Protein 5F68 (pdb70)

Solvent-accessible surface area: 6049 Å² total; per-residue (Å²): 134,5,60,2,83,3,25,10,122,0,99,6,80,91,11,21,181,122,0,43,170,42,0,29,18,76,53,141,71,0,70,51,35,39,6,68,102,4,17,46,129,146,18,59,69,40,1,79,102,20,11,82,96,1,60,134,36,103,102,99,19,75,4,83,64,8,110,6,55,8,99,113,97,58,90,39,70,1,57,0,47,4,101,7,75,106,48,144,93,73,85,121,33,86,63,0,52,0,116,6,40,34,132

Radius of gyration: 12.99 Å; Cα contacts (8 Å, |Δi|>4): 212; chains: 1; bounding box: 32×24×33 Å

Sequence (103 aa):
MFISRHSGEGKFLFIDQRATLVIGFLPQEILGTSFYEYFHNEDIAALMESHKMVMQVPEKVTTQVYRFRCKDNSYIQLQSEWRAFKNPATSEIDYIIAKNSVF

InterPro domains:
  IPR000014 PAS domain [PS50112] (104-168)
  IPR000014 PAS domain [PS50112] (318-367)
  IPR000014 PAS domain [SM00091] (106-173)
  IPR000014 PAS domain [SM00091] (298-365)
  IPR000014 PAS domain [cd00130] (117-181)
  IPR000014 PAS domain [cd00130] (311-406)
  IPR001067 Nuclear translocator [PR00785] (45-60)
  IPR001067 Nuclear translocator [PR00785] (65-85)
  IPR001067 Nuclear translocator [PR00785] (97-120)
  IPR001067 Nuclear translocator [PR00785] (122-141)
  IPR001067 Nuclear translocator [PR00785] (154-172)
  IPR001067 Nuclear translocator [PR00785] (201-214)
  IPR001067 Nuclear translocator [PR00785] (247-266)
  IPR001067 Nuclear translocator [PR00785] (279-295)
  IPR001067 Nuclear translocator [PR00785] (310-327)
  IPR011598 Myc-type, basic helix-loop-helix (bHLH) domain [PF00010] (31-82)
  IPR011598 Myc-type, basic helix-loop-helix (bHLH) domain [PS50888] (30-83)
  IPR011598 Myc-type, basic helix-loop-helix (bHLH) domain [SM00353] (36-89)
  IPR013767 PAS fold [PF00989] (111-171)
  IPR035965 PAS domain superfamily [SSF55785] (116-214)

Organism: Drosophila melanogaster (NCBI:txid7227)

B-factor: mean 14.57, std 8.55, range [5.47, 49.69]

CATH classification: 3.30.450.20

Structure (mmCIF, N/CA/C/O b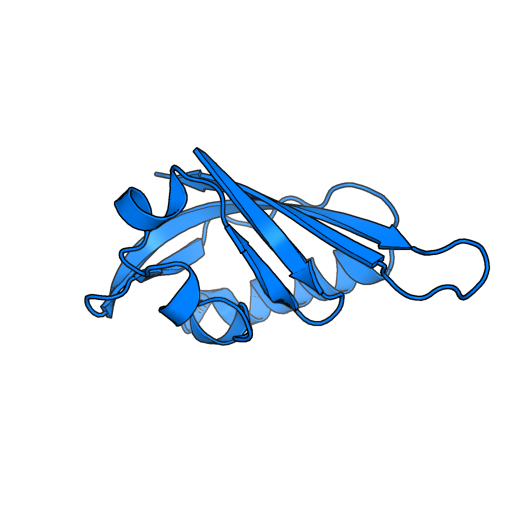ackbone):
data_5F68
#
_entry.id   5F68
#
_cell.length_a   73.308
_cell.length_b   44.169
_cell.length_c   38.574
_cell.angle_alpha   90.000
_cell.angle_beta   115.160
_cell.angle_gamma   90.000
#
_symmetry.space_group_name_H-M   'C 1 2 1'
#
loop_
_entity.id
_entity.type
_entity.pdbx_description
1 polymer 'Protein cycle'
2 non-polymer 1,2-ETHANEDIOL
3 water water
#
loop_
_atom_site.group_PDB
_atom_site.id
_atom_site.type_symbol
_atom_site.label_atom_id
_atom_site.label_alt_id
_atom_site.label_comp_id
_atom_site.label_asym_id
_atom_site.label_entity_id
_atom_site.label_seq_id
_atom_site.pdbx_PDB_ins_code
_atom_site.Cartn_x
_atom_site.Cartn_y
_atom_site.Cartn_z
_atom_site.occupancy
_atom_site.B_iso_or_equiv
_atom_site.auth_seq_id
_atom_site.auth_comp_id
_atom_site.auth_asym_id
_atom_site.auth_atom_id
_atom_site.pdbx_PDB_model_num
ATOM 1 N N . MET A 1 1 ? 73.588 26.422 21.173 1.00 33.76 310 MET A N 1
ATOM 2 C CA . MET A 1 1 ? 73.820 27.129 22.409 1.00 22.10 310 MET A CA 1
ATOM 3 C C . MET A 1 1 ? 75.205 26.877 22.973 1.00 14.58 310 MET A C 1
ATOM 4 O O . MET A 1 1 ? 75.561 27.526 23.932 1.00 18.44 310 MET A O 1
ATOM 9 N N . PHE A 1 2 ? 76.013 25.986 22.385 1.00 10.26 311 PHE A N 1
ATOM 10 C CA . PHE A 1 2 ? 77.442 26.010 22.704 1.00 11.44 311 PHE A CA 1
ATOM 11 C C . PHE A 1 2 ? 78.255 25.722 21.449 1.00 8.69 311 PHE A C 1
ATOM 12 O O . PHE A 1 2 ? 77.821 24.997 20.557 1.00 10.20 311 PHE A O 1
ATOM 20 N N . ILE A 1 3 ? 79.466 26.285 21.404 1.00 9.37 312 ILE A N 1
ATOM 21 C CA . ILE A 1 3 ? 80.397 26.083 20.282 1.00 8.25 312 ILE A CA 1
ATOM 22 C C . ILE A 1 3 ? 81.395 24.997 20.638 1.00 8.02 312 ILE A C 1
ATOM 23 O O . ILE A 1 3 ? 81.943 24.970 21.747 1.00 9.14 312 ILE A O 1
ATOM 28 N N . SER A 1 4 ? 81.692 24.121 19.667 1.00 7.40 313 SER A N 1
ATOM 29 C CA . SER A 1 4 ? 82.877 23.273 19.715 1.00 7.84 313 SER A CA 1
ATOM 30 C C . SER A 1 4 ? 83.627 23.386 18.396 1.00 8.11 313 SER A C 1
ATOM 31 O O . SER A 1 4 ? 83.074 23.873 17.404 1.00 8.31 313 SER A O 1
ATOM 34 N N . ARG A 1 5 ? 84.880 22.963 18.386 1.00 7.03 314 ARG A N 1
ATOM 35 C CA . ARG A 1 5 ? 85.622 22.838 17.133 1.00 6.94 314 ARG A CA 1
ATOM 36 C C . ARG A 1 5 ? 86.309 21.500 17.100 1.00 7.74 314 ARG A C 1
ATOM 37 O O . ARG A 1 5 ? 86.632 20.950 18.157 1.00 7.89 314 ARG A O 1
ATOM 45 N N . HIS A 1 6 ? 86.493 20.968 15.891 1.00 8.13 315 HIS A N 1
ATOM 46 C CA . HIS A 1 6 ? 86.969 19.599 15.745 1.00 7.16 315 HIS A CA 1
ATOM 47 C C . HIS A 1 6 ? 88.004 19.526 14.636 1.00 9.25 315 HIS A C 1
ATOM 48 O O . HIS A 1 6 ? 88.062 20.368 13.725 1.00 9.20 315 HIS A O 1
ATOM 55 N N . SER A 1 7 ? 88.809 18.466 14.673 1.00 8.24 316 SER A N 1
ATOM 56 C CA . SER A 1 7 ? 89.627 18.163 13.506 1.00 8.44 316 SER A CA 1
ATOM 57 C C . SER A 1 7 ? 88.741 17.726 12.340 1.00 9.29 316 SER A C 1
ATOM 58 O O . SER A 1 7 ? 87.550 17.408 12.491 1.00 9.11 316 SER A O 1
ATOM 61 N N . GLY A 1 8 ? 89.374 17.607 11.155 1.00 9.58 317 GLY A N 1
ATOM 62 C CA . GLY A 1 8 ? 88.649 17.092 10.014 1.00 11.07 317 GLY A CA 1
ATOM 63 C C . GLY A 1 8 ? 88.007 15.751 10.255 1.00 10.80 317 GLY A C 1
ATOM 64 O O . GLY A 1 8 ? 86.995 15.436 9.621 1.00 13.80 317 GLY A O 1
ATOM 65 N N . GLU A 1 9 ? 88.614 14.925 11.105 1.00 9.94 318 GLU A N 1
ATOM 66 C CA . GLU A 1 9 ? 88.093 13.602 11.401 1.00 10.74 318 GLU A CA 1
ATOM 67 C C . GLU A 1 9 ? 87.073 13.597 12.533 1.00 10.84 318 GLU A C 1
ATOM 68 O O . GLU A 1 9 ? 86.491 12.535 12.807 1.00 13.03 318 GLU A O 1
ATOM 74 N N . GLY A 1 10 ? 86.810 14.720 13.177 1.00 8.79 319 GLY A N 1
ATOM 75 C CA . GLY A 1 10 ? 85.828 14.796 14.254 1.00 8.41 319 GLY A CA 1
ATOM 76 C C . GLY A 1 10 ? 86.408 14.850 15.648 1.00 9.26 319 GLY A C 1
ATOM 77 O O . GLY A 1 10 ? 85.625 14.905 16.602 1.00 10.92 319 GLY A O 1
ATOM 78 N N . LYS A 1 11 ? 87.720 14.901 15.820 1.00 8.43 320 LYS A N 1
ATOM 79 C CA . LYS A 1 11 ? 88.307 14.963 17.164 1.00 8.47 320 LYS A CA 1
ATOM 80 C C . LYS A 1 11 ? 88.020 16.314 17.809 1.00 8.43 320 LYS A C 1
ATOM 81 O O . LYS A 1 11 ? 88.296 17.347 17.201 1.00 8.59 320 LYS A O 1
ATOM 87 N N . PHE A 1 12 ? 87.511 16.325 19.042 1.00 8.32 321 PHE A N 1
ATOM 88 C CA . PHE A 1 12 ? 87.306 17.611 19.732 1.00 6.99 321 PHE A CA 1
ATOM 89 C C . PHE A 1 12 ? 88.634 18.297 19.957 1.00 7.41 321 PHE A C 1
ATOM 90 O O . PHE A 1 12 ? 89.547 17.750 20.561 1.00 9.08 321 PHE A O 1
ATOM 98 N N . LEU A 1 13 ? 88.706 19.555 19.506 1.00 8.12 322 LEU A N 1
ATOM 99 C CA . LEU A 1 13 ? 89.828 20.458 19.750 1.00 7.55 322 LEU A CA 1
ATOM 100 C C . LEU A 1 13 ? 89.507 21.550 20.762 1.00 8.86 322 LEU A C 1
ATOM 101 O O . LEU A 1 13 ? 90.430 22.051 21.401 1.00 10.16 322 LEU A O 1
ATOM 106 N N . PHE A 1 14 ? 88.245 21.955 20.865 1.00 8.74 323 PHE A N 1
ATOM 107 C CA . PHE A 1 14 ? 87.836 23.105 21.668 1.00 8.32 323 PHE A CA 1
ATOM 108 C C . PHE A 1 14 ? 86.373 22.948 22.033 1.00 9.46 323 PHE A C 1
ATOM 109 O O . PHE A 1 14 ? 85.573 22.549 21.199 1.00 8.64 323 PHE A O 1
ATOM 117 N N . ILE A 1 15 ? 86.014 23.301 23.271 1.00 8.72 324 ILE A N 1
ATOM 118 C CA . ILE A 1 15 ? 84.617 23.561 23.642 1.00 9.59 324 ILE A CA 1
ATOM 119 C C . ILE A 1 15 ? 84.584 24.902 24.376 1.00 8.76 324 ILE A C 1
ATOM 120 O O . ILE A 1 15 ? 85.523 25.234 25.107 1.00 10.63 324 ILE A O 1
ATOM 125 N N . ASP A 1 16 ? 83.501 25.658 24.196 1.00 8.32 325 ASP A N 1
ATOM 126 C CA . ASP A 1 16 ? 83.415 26.990 24.798 1.00 8.68 325 ASP A CA 1
ATOM 127 C C . ASP A 1 16 ? 83.057 26.877 26.289 1.00 10.99 325 ASP A C 1
ATOM 128 O O . ASP A 1 16 ? 82.891 25.777 26.829 1.00 11.87 325 ASP A O 1
ATOM 133 N N . GLN A 1 17 ? 82.929 28.033 26.941 1.00 11.50 326 GLN A N 1
ATOM 134 C CA . GLN A 1 17 ? 82.698 28.093 28.382 1.00 12.73 326 GLN A CA 1
ATOM 135 C C . GLN A 1 17 ? 81.304 27.645 28.776 1.00 12.87 326 GLN A C 1
ATOM 136 O O . GLN A 1 17 ? 81.063 27.478 29.980 1.00 18.11 326 GLN A O 1
ATOM 142 N N . ARG A 1 18 ? 80.379 27.519 27.823 1.00 10.56 327 ARG A N 1
ATOM 143 C CA . ARG A 1 18 ? 79.001 27.113 28.086 1.00 12.65 327 ARG A CA 1
ATOM 144 C C . ARG A 1 18 ? 78.793 25.618 27.951 1.00 11.73 327 ARG A C 1
ATOM 145 O O . ARG A 1 18 ? 77.790 25.100 28.450 1.00 11.90 327 ARG A O 1
ATOM 153 N N . ALA A 1 19 ? 79.721 24.897 27.339 1.00 10.23 328 ALA A N 1
ATOM 154 C CA . ALA A 1 19 ? 79.507 23.505 26.991 1.00 11.32 328 ALA A CA 1
ATOM 155 C C . ALA A 1 19 ? 79.388 22.626 28.222 1.00 9.06 328 ALA A C 1
ATOM 156 O O . ALA A 1 19 ? 78.554 21.717 28.244 1.00 10.23 328 ALA A O 1
ATOM 158 N N . THR A 1 20 ? 80.259 22.799 29.217 1.00 9.90 329 THR A N 1
ATOM 159 C CA . THR A 1 20 ? 80.271 21.861 30.345 1.00 9.42 329 THR A CA 1
ATOM 160 C C . THR A 1 20 ? 78.929 21.836 31.064 1.00 9.11 329 THR A C 1
ATOM 161 O O . THR A 1 20 ? 78.452 20.775 31.481 1.00 10.38 329 THR A O 1
ATOM 165 N N . LEU A 1 21 ? 78.289 22.992 31.229 1.00 9.57 330 LEU A N 1
ATOM 166 C CA . LEU A 1 21 ? 76.992 22.964 31.876 1.00 10.21 330 LEU A CA 1
ATOM 167 C C . LEU A 1 21 ? 75.988 22.110 31.107 1.00 11.33 330 LEU A C 1
ATOM 168 O O . LEU A 1 21 ? 75.144 21.449 31.727 1.00 13.81 330 LEU A O 1
ATOM 173 N N . VAL A 1 22 ? 76.067 22.090 29.775 1.00 10.09 331 VAL A N 1
ATOM 174 C CA . VAL A 1 22 ? 75.137 21.343 28.928 1.00 10.99 331 VAL A CA 1
ATOM 175 C C . VAL A 1 22 ? 75.455 19.839 28.941 1.00 10.95 331 VAL A C 1
ATOM 176 O O . VAL A 1 22 ? 74.575 18.999 29.140 1.00 11.34 331 VAL A O 1
ATOM 180 N N . ILE A 1 23 ? 76.720 19.480 28.679 1.00 9.55 332 ILE A N 1
ATOM 181 C CA . ILE A 1 23 ? 77.069 18.080 28.412 1.00 9.25 332 ILE A CA 1
ATOM 182 C C . ILE A 1 23 ? 77.756 17.394 29.583 1.00 9.58 332 ILE A C 1
ATOM 183 O O . ILE A 1 23 ? 77.982 16.174 29.518 1.00 9.73 332 ILE A O 1
ATOM 188 N N . GLY A 1 24 ? 78.130 18.125 30.621 1.00 10.12 333 GLY A N 1
ATOM 189 C CA . GLY A 1 24 ? 78.731 17.518 31.786 1.00 10.84 333 GLY A CA 1
ATOM 190 C C . GLY A 1 24 ? 80.243 17.405 31.741 1.00 11.14 333 GLY A C 1
ATOM 191 O O . GLY A 1 24 ? 80.903 17.535 32.766 1.00 16.11 333 GLY A O 1
ATOM 192 N N . PHE A 1 25 ? 80.813 17.139 30.569 1.00 9.76 334 PHE A N 1
ATOM 193 C CA . PHE A 1 25 ? 82.255 16.933 30.484 1.00 9.55 334 PHE A CA 1
ATOM 194 C C . PHE A 1 25 ? 83.040 18.229 30.670 1.00 10.97 334 PHE A C 1
ATOM 195 O O . PHE A 1 25 ? 82.741 19.261 30.048 1.00 12.15 334 PHE A O 1
ATOM 203 N N . LEU A 1 26 ? 84.131 18.152 31.454 1.00 12.97 335 LEU A N 1
ATOM 204 C CA . LEU A 1 26 ? 85.127 19.210 31.486 1.00 14.44 335 LEU A CA 1
ATOM 205 C C . LEU A 1 26 ? 85.940 19.140 30.197 1.00 13.74 335 LEU A C 1
ATOM 206 O O . LEU A 1 26 ? 86.035 18.083 29.569 1.00 14.04 335 LEU A O 1
ATOM 211 N N . PRO A 1 27 ? 86.538 20.255 29.770 1.00 14.10 336 PRO A N 1
ATOM 212 C CA . PRO A 1 27 ? 87.409 20.179 28.587 1.00 14.23 336 PRO A CA 1
ATOM 213 C C . PRO A 1 27 ? 88.421 19.055 28.632 1.00 15.27 336 PRO A C 1
ATOM 214 O O . PRO A 1 27 ? 88.597 18.372 27.621 1.00 14.36 336 PRO A O 1
ATOM 218 N N . GLN A 1 28 ? 89.101 18.837 29.752 1.00 18.14 337 GLN A N 1
ATOM 219 C CA . GLN A 1 28 ? 90.121 17.800 29.815 1.00 20.49 337 GLN A CA 1
ATOM 220 C C . GLN A 1 28 ? 89.539 16.407 29.638 1.00 18.59 337 GLN A C 1
ATOM 221 O O . GLN A 1 28 ? 90.269 15.468 29.279 1.00 20.79 337 GLN A O 1
ATOM 227 N N . GLU A 1 29 ? 88.240 16.231 29.897 1.00 16.66 338 GLU A N 1
ATOM 228 C CA . GLU A 1 29 ? 87.620 14.931 29.727 1.00 17.98 338 GLU A CA 1
ATOM 229 C C . GLU A 1 29 ? 87.161 14.643 28.309 1.00 20.12 338 GLU A C 1
ATOM 230 O O . GLU A 1 29 ? 86.906 13.476 27.989 1.00 26.73 338 GLU A O 1
ATOM 236 N N . ILE A 1 30 ? 86.996 15.659 27.467 1.00 11.47 339 ILE A N 1
ATOM 237 C CA . ILE A 1 30 ? 86.411 15.455 26.146 1.00 11.18 339 ILE A CA 1
ATOM 238 C C . ILE A 1 30 ? 87.385 15.837 25.026 1.00 9.63 339 ILE A C 1
ATOM 239 O O . ILE A 1 30 ? 87.362 15.245 23.939 1.00 9.48 339 ILE A O 1
ATOM 244 N N . LEU A 1 31 ? 88.248 16.841 25.237 1.00 10.61 340 LEU A N 1
ATOM 245 C CA . LEU A 1 31 ? 89.214 17.183 24.186 1.00 9.72 340 LEU A CA 1
ATOM 246 C C . LEU A 1 31 ? 90.074 15.976 23.835 1.00 11.37 340 LEU A C 1
ATOM 247 O O . LEU A 1 31 ? 90.479 15.208 24.721 1.00 12.67 340 LEU A O 1
ATOM 252 N N . GLY A 1 32 ? 90.323 15.782 22.528 1.00 9.72 341 GLY A N 1
ATOM 253 C CA . GLY A 1 32 ? 91.111 14.653 22.063 1.00 10.20 341 GLY A CA 1
ATOM 254 C C . GLY A 1 32 ? 90.306 13.401 21.779 1.00 8.94 341 GLY A C 1
ATOM 255 O O . GLY A 1 32 ? 90.887 12.421 21.304 1.00 10.81 341 GLY A O 1
ATOM 256 N N . THR A 1 33 ? 88.995 13.383 22.083 1.00 9.40 342 THR A N 1
ATOM 257 C CA . THR A 1 33 ? 88.099 12.281 21.735 1.00 9.27 342 THR A CA 1
ATOM 258 C C . THR A 1 33 ? 87.274 12.648 20.504 1.00 8.32 342 THR A C 1
ATOM 259 O O . THR A 1 33 ? 87.091 13.829 20.190 1.00 8.24 342 THR A O 1
ATOM 263 N N . SER A 1 34 ? 86.793 11.630 19.793 1.00 8.69 343 SER A N 1
ATOM 264 C CA . SER A 1 34 ? 85.989 11.843 18.605 1.00 9.81 343 SER A CA 1
ATOM 265 C C . SER A 1 34 ? 84.538 12.148 18.952 1.00 8.00 343 SER A C 1
ATOM 266 O O . SER A 1 34 ? 83.983 11.582 19.905 1.00 8.56 343 SER A O 1
ATOM 269 N N . PHE A 1 35 ? 83.883 12.944 18.104 1.00 8.20 344 PHE A N 1
ATOM 270 C CA . PHE A 1 35 ? 82.446 13.122 18.276 1.00 8.11 344 PHE A CA 1
ATOM 271 C C . PHE A 1 35 ? 81.675 11.808 18.115 1.00 7.36 344 PHE A C 1
ATOM 272 O O . PHE A 1 35 ? 80.589 11.658 18.702 1.00 7.12 344 PHE A O 1
ATOM 280 N N . TYR A 1 36 ? 82.246 10.840 17.410 1.00 7.39 345 TYR A N 1
ATOM 281 C CA . TYR A 1 36 ? 81.617 9.522 17.308 1.00 7.22 345 TYR A CA 1
ATOM 282 C C . TYR A 1 36 ? 81.568 8.783 18.637 1.00 6.85 345 TYR A C 1
ATOM 283 O O . TYR A 1 36 ? 80.876 7.763 18.726 1.00 9.29 345 TYR A O 1
ATOM 292 N N . GLU A 1 37 ? 82.289 9.229 19.668 1.00 9.31 346 GLU A N 1
ATOM 293 C CA . GLU A 1 37 ? 82.208 8.627 20.987 1.00 8.16 346 GLU A CA 1
ATOM 294 C C . GLU A 1 37 ? 80.904 8.964 21.720 1.00 8.21 346 GLU A C 1
ATOM 295 O O . GLU A 1 37 ? 80.577 8.282 22.703 1.00 8.52 346 GLU A O 1
ATOM 301 N N . TYR A 1 38 ? 80.137 9.983 21.244 1.00 6.75 347 TYR A N 1
ATOM 302 C CA . TYR A 1 38 ? 79.014 10.547 22.011 1.00 7.17 347 TYR A CA 1
ATOM 303 C C . TYR A 1 38 ? 77.682 10.397 21.325 1.00 7.47 347 TYR A C 1
ATOM 304 O O . TYR A 1 38 ? 76.662 10.560 21.988 1.00 8.21 347 TYR A O 1
ATOM 313 N N . PHE A 1 39 ? 77.628 10.149 20.024 1.00 7.02 348 PHE A N 1
ATOM 314 C CA . PHE A 1 39 ? 76.324 10.133 19.343 1.00 6.92 348 PHE A CA 1
ATOM 315 C C . PHE A 1 39 ? 75.521 8.908 19.765 1.00 7.28 348 PHE A C 1
ATOM 316 O O . PHE A 1 39 ? 76.074 7.815 20.008 1.00 7.73 348 PHE A O 1
ATOM 324 N N . HIS 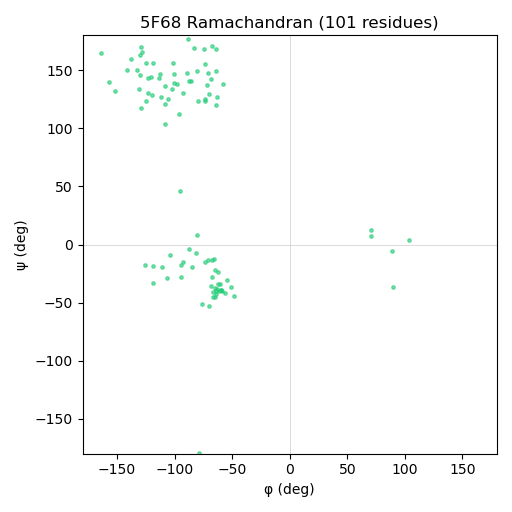A 1 40 ? 74.197 9.059 19.805 1.00 7.18 349 HIS A N 1
ATOM 325 C CA . HIS A 1 40 ? 73.340 7.901 20.073 1.00 7.58 349 HIS A CA 1
ATOM 326 C C . HIS A 1 40 ? 73.454 6.871 18.954 1.00 6.88 349 HIS A C 1
ATOM 327 O O . HIS A 1 40 ? 73.618 7.227 17.786 1.00 7.16 349 HIS A O 1
ATOM 334 N N . ASN A 1 41 ? 73.286 5.578 19.309 1.00 6.72 350 ASN A N 1
ATOM 335 C CA . ASN A 1 41 ? 73.300 4.508 18.298 1.00 6.36 350 ASN A CA 1
ATOM 336 C C . ASN A 1 41 ? 72.358 4.777 17.126 1.00 7.86 350 ASN A C 1
ATOM 337 O O . ASN A 1 41 ? 72.682 4.423 15.969 1.00 8.34 350 ASN A O 1
ATOM 342 N N . GLU A 1 42 ? 71.174 5.380 17.389 1.00 7.60 351 GLU A N 1
ATOM 343 C CA . GLU A 1 42 ? 70.217 5.538 16.307 1.00 8.49 351 GLU A CA 1
ATOM 344 C C . GLU A 1 42 ? 70.501 6.743 15.412 1.00 8.63 351 GLU A C 1
ATOM 345 O O . GLU A 1 42 ? 69.835 6.899 14.387 1.00 10.85 351 GLU A O 1
ATOM 351 N N . ASP A 1 43 ? 71.466 7.589 15.764 1.00 6.80 352 ASP A N 1
ATOM 352 C CA . ASP A 1 43 ? 71.770 8.797 15.006 1.00 7.40 352 ASP A CA 1
ATOM 353 C C . ASP A 1 43 ? 73.108 8.735 14.285 1.00 7.85 352 ASP A C 1
ATOM 354 O O . ASP A 1 43 ? 73.350 9.540 13.373 1.00 8.35 352 ASP A O 1
ATOM 359 N N . ILE A 1 44 ? 73.987 7.836 14.707 1.00 7.65 353 ILE A N 1
ATOM 360 C CA . ILE A 1 44 ? 75.377 7.932 14.266 1.00 8.09 353 ILE A CA 1
ATOM 361 C C . ILE A 1 44 ? 75.521 7.763 12.752 1.00 8.53 353 ILE A C 1
ATOM 362 O O . ILE A 1 44 ? 76.355 8.445 12.132 1.00 8.19 353 ILE A O 1
ATOM 367 N N . ALA A 1 45 ? 74.746 6.861 12.132 1.00 9.24 354 ALA A N 1
ATOM 368 C CA . ALA A 1 45 ? 74.912 6.679 10.684 1.00 10.80 354 ALA A CA 1
ATOM 369 C C . ALA A 1 45 ? 74.534 7.937 9.906 1.00 9.45 354 ALA A C 1
ATOM 370 O O . ALA A 1 45 ? 75.260 8.348 8.983 1.00 10.24 354 ALA A O 1
ATOM 372 N N . ALA A 1 46 ? 73.433 8.595 10.272 1.00 10.53 355 ALA A N 1
ATOM 373 C CA . ALA A 1 46 ? 73.060 9.836 9.593 1.00 11.31 355 ALA A CA 1
ATOM 374 C C . ALA A 1 46 ? 74.095 10.939 9.833 1.00 9.24 355 ALA A C 1
ATOM 375 O O . ALA A 1 46 ? 74.391 11.735 8.935 1.00 9.59 355 ALA A O 1
ATOM 377 N N . LEU A 1 47 ? 74.654 11.001 11.040 1.00 8.23 356 LEU A N 1
ATOM 378 C CA . LEU A 1 47 ? 75.642 12.023 11.348 1.00 7.79 356 LEU A CA 1
ATOM 379 C C . LEU A 1 47 ? 76.937 11.797 10.565 1.00 7.76 356 LEU A C 1
ATOM 380 O O . LEU A 1 47 ? 77.567 12.770 10.137 1.00 8.15 356 LEU A O 1
ATOM 385 N N . MET A 1 48 ? 77.321 10.526 10.349 1.00 8.78 357 MET A N 1
ATOM 386 C CA . MET A 1 48 ? 78.460 10.243 9.487 1.00 9.36 357 MET A CA 1
ATOM 387 C C . MET A 1 48 ? 78.233 10.768 8.073 1.00 8.70 357 MET A C 1
ATOM 388 O O . MET A 1 48 ? 79.172 11.282 7.433 1.00 9.09 357 MET A O 1
ATOM 393 N N . GLU A 1 49 ? 77.010 10.647 7.552 1.00 9.37 358 GLU A N 1
ATOM 394 C CA . GLU A 1 49 ? 76.741 11.219 6.232 1.00 10.19 358 GLU A CA 1
ATOM 395 C C . GLU A 1 49 ? 76.871 12.736 6.233 1.00 8.84 358 GLU A C 1
ATOM 396 O O . GLU A 1 49 ? 77.393 13.310 5.263 1.00 11.44 358 GLU A O 1
ATOM 402 N N . SER A 1 50 ? 76.404 13.416 7.298 1.00 9.40 359 SER A N 1
ATOM 403 C CA . SER A 1 50 ? 76.618 14.861 7.406 1.00 8.49 359 SER A CA 1
ATOM 404 C C . SER A 1 50 ? 78.096 15.207 7.454 1.00 9.70 359 SER A C 1
ATOM 405 O O . SER A 1 50 ? 78.531 16.191 6.828 1.00 10.30 359 SER A O 1
ATOM 408 N N . HIS A 1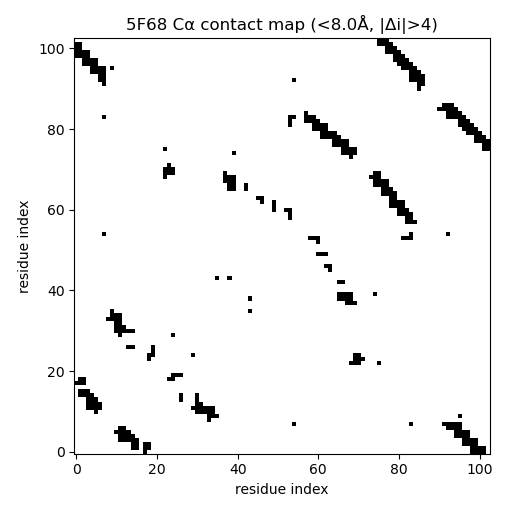 51 ? 78.893 14.404 8.167 1.00 9.31 360 HIS A N 1
ATOM 409 C CA . HIS A 1 51 ? 80.314 14.668 8.278 1.00 7.55 360 HIS A CA 1
ATOM 410 C C . HIS A 1 51 ? 80.997 14.494 6.927 1.00 8.69 360 HIS A C 1
ATOM 411 O O . HIS A 1 51 ? 81.855 15.301 6.540 1.00 8.94 360 HIS A O 1
ATOM 418 N N . LYS A 1 52 ? 80.614 13.460 6.174 1.00 9.65 361 LYS A N 1
ATOM 419 C CA . LYS A 1 52 ? 81.172 13.279 4.829 1.00 10.00 361 LYS A CA 1
ATOM 420 C C . LYS A 1 52 ? 80.881 14.481 3.956 1.00 9.41 361 LYS A C 1
ATOM 421 O O . LYS A 1 52 ? 81.770 14.934 3.212 1.00 12.68 361 LYS A O 1
ATOM 427 N N . MET A 1 53 ? 79.672 15.051 4.060 1.00 9.66 362 MET A N 1
ATOM 428 C CA . MET A 1 53 ? 79.333 16.239 3.268 1.00 12.18 362 MET A CA 1
ATOM 429 C C . MET A 1 53 ? 80.190 17.436 3.662 1.00 11.19 362 MET A C 1
ATOM 430 O O . MET A 1 53 ? 80.725 18.145 2.791 1.00 11.80 362 MET A O 1
ATOM 435 N N . VAL A 1 54 ? 80.363 17.675 4.973 1.00 10.35 363 VAL A N 1
ATOM 436 C CA . VAL A 1 54 ? 81.188 18.781 5.477 1.00 10.98 363 VAL A CA 1
ATOM 437 C C . VAL A 1 54 ? 82.606 18.703 4.936 1.00 11.21 363 VAL A C 1
ATOM 438 O O . VAL A 1 54 ? 83.225 19.744 4.626 1.00 12.53 363 VAL A O 1
ATOM 442 N N . MET A 1 55 ? 83.174 17.493 4.882 1.00 10.75 364 MET A N 1
ATOM 443 C CA . MET A 1 55 ? 84.528 17.319 4.375 1.00 14.08 364 MET A CA 1
ATOM 444 C C . MET A 1 55 ? 84.638 17.617 2.886 1.00 14.51 364 MET A C 1
ATOM 445 O O . MET A 1 55 ? 85.717 18.011 2.426 1.00 18.72 364 MET A O 1
ATOM 450 N N . GLN A 1 56 ? 83.571 17.436 2.121 1.00 12.56 365 GLN A N 1
ATOM 451 C CA . GLN A 1 56 ? 83.629 17.522 0.668 1.00 17.43 365 GLN A CA 1
ATOM 452 C C . GLN A 1 56 ? 83.261 18.883 0.128 1.00 17.74 365 GLN A C 1
ATOM 453 O O . GLN A 1 56 ? 83.774 19.255 -0.939 1.00 21.61 365 GLN A O 1
ATOM 459 N N . VAL A 1 57 ? 82.425 19.640 0.829 1.00 15.15 366 VAL A N 1
ATOM 460 C CA . VAL A 1 57 ? 81.902 20.906 0.320 1.00 18.49 366 VAL A CA 1
ATOM 461 C C . VAL A 1 57 ? 82.248 22.038 1.287 1.00 21.63 366 VAL A C 1
ATOM 462 O O . VAL A 1 57 ? 82.209 21.855 2.517 1.00 20.22 366 VAL A O 1
ATOM 466 N N . PRO A 1 58 ? 82.557 23.230 0.779 1.00 17.85 367 PRO A N 1
ATOM 467 C CA . PRO A 1 58 ? 82.967 24.340 1.650 1.00 19.81 367 PRO A CA 1
ATOM 468 C C . PRO A 1 58 ? 81.798 25.235 2.009 1.00 21.90 367 PRO A C 1
ATOM 469 O O . PRO A 1 58 ? 81.892 26.459 1.874 1.00 29.61 367 PRO A O 1
ATOM 473 N N . GLU A 1 59 ? 80.684 24.622 2.397 1.00 18.48 368 GLU A N 1
ATOM 474 C CA . GLU A 1 59 ? 79.466 25.293 2.832 1.00 15.26 368 GLU A CA 1
ATOM 475 C C . GLU A 1 59 ? 79.041 24.708 4.169 1.00 12.60 368 GLU A C 1
ATOM 476 O O . GLU A 1 59 ? 79.496 23.640 4.588 1.00 14.17 368 GLU A O 1
ATOM 482 N N . LYS A 1 60 ? 78.133 25.414 4.825 1.00 12.73 369 LYS A N 1
ATOM 483 C CA . LYS A 1 60 ? 77.582 24.959 6.092 1.00 12.62 369 LYS A CA 1
ATOM 484 C C . LYS A 1 60 ? 76.719 23.730 5.853 1.00 12.08 369 LYS A C 1
ATOM 485 O O . LYS A 1 60 ? 76.019 23.640 4.836 1.00 16.71 369 LYS A O 1
ATOM 491 N N . VAL A 1 61 ? 76.773 22.779 6.798 1.00 8.74 370 VAL A N 1
ATOM 492 C CA . VAL A 1 61 ? 75.907 21.599 6.799 1.00 9.61 370 VAL A CA 1
ATOM 493 C C . VAL A 1 61 ? 75.156 21.599 8.127 1.00 11.67 370 VAL A C 1
ATOM 494 O O . VAL A 1 61 ? 75.769 21.769 9.187 1.00 11.33 370 VAL A O 1
ATOM 498 N N . THR A 1 62 ? 73.827 21.441 8.083 1.00 10.01 371 THR A N 1
ATOM 499 C CA . THR A 1 62 ? 73.002 21.361 9.301 1.00 10.97 371 THR A CA 1
ATOM 500 C C . THR A 1 62 ? 72.574 19.918 9.514 1.00 10.00 371 THR A C 1
ATOM 501 O O . THR A 1 62 ? 72.058 19.295 8.581 1.00 10.63 371 THR A O 1
ATOM 505 N N . THR A 1 63 ? 72.868 19.372 10.693 1.00 9.02 372 THR A N 1
ATOM 506 C CA . THR A 1 63 ? 72.505 17.990 10.985 1.00 8.90 372 THR A CA 1
ATOM 507 C C . THR A 1 63 ? 70.999 17.877 11.247 1.00 8.02 372 THR A C 1
ATOM 508 O O . THR A 1 63 ? 70.322 18.892 11.511 1.00 9.06 372 THR A O 1
ATOM 512 N N . GLN A 1 64 ? 70.511 16.645 11.286 1.00 7.86 373 GLN A N 1
ATOM 513 C CA . GLN A 1 64 ? 69.230 16.391 11.960 1.00 7.64 373 GLN A CA 1
ATOM 514 C C . GLN A 1 64 ? 69.344 16.697 13.457 1.00 8.21 373 GLN A C 1
ATOM 515 O O . GLN A 1 64 ? 70.442 16.893 14.009 1.00 8.62 373 GLN A O 1
ATOM 521 N N . VAL A 1 65 ? 68.197 16.741 14.150 1.00 7.39 374 VAL A N 1
ATOM 522 C CA . VAL A 1 65 ? 68.254 16.761 15.616 1.00 8.18 374 VAL A CA 1
ATOM 523 C C . VAL A 1 65 ? 68.639 15.363 16.078 1.00 6.98 374 VAL A C 1
ATOM 524 O O . VAL A 1 65 ? 67.979 14.378 15.715 1.00 9.76 374 VAL A O 1
ATOM 528 N N . TYR A 1 66 ? 69.696 15.254 16.872 1.00 7.01 375 TYR A N 1
ATOM 529 C CA . TYR A 1 66 ? 70.234 13.965 17.292 1.00 6.72 375 TYR A CA 1
ATOM 530 C C . TYR A 1 66 ? 70.404 13.954 18.813 1.00 6.88 375 TYR A C 1
ATOM 531 O O . TYR A 1 66 ? 70.327 14.991 19.491 1.00 8.21 375 TYR A O 1
ATOM 540 N N . ARG A 1 67 ? 70.686 12.776 19.345 1.00 6.61 376 ARG A N 1
ATOM 541 C CA . ARG A 1 67 ? 70.951 12.596 20.770 1.00 6.32 376 ARG A CA 1
ATOM 542 C C . ARG A 1 67 ? 72.449 12.464 21.030 1.00 6.36 376 ARG A C 1
ATOM 543 O O . ARG A 1 67 ? 73.163 11.753 20.309 1.00 7.05 376 ARG A O 1
ATOM 551 N N . PHE A 1 68 ? 72.927 13.181 22.037 1.00 6.79 377 PHE A N 1
ATOM 552 C CA . PHE A 1 68 ? 74.329 13.259 22.444 1.00 5.47 377 PHE A CA 1
ATOM 553 C C . PHE A 1 68 ? 74.440 12.768 23.876 1.00 6.98 377 PHE A C 1
ATOM 554 O O . PHE A 1 68 ? 73.709 13.248 24.751 1.00 7.98 377 PHE A O 1
ATOM 562 N N . ARG A 1 69 ? 75.363 11.829 24.110 1.00 7.01 378 ARG A N 1
ATOM 563 C CA . ARG A 1 69 ? 75.542 11.237 25.431 1.00 8.26 378 ARG A CA 1
ATOM 564 C C . ARG A 1 69 ? 76.347 12.171 26.333 1.00 8.94 378 ARG A C 1
ATOM 565 O O . ARG A 1 69 ? 77.471 12.541 26.013 1.00 9.26 378 ARG A O 1
ATOM 573 N N . CYS A 1 70 ? 75.781 12.536 27.471 1.00 8.26 379 CYS A N 1
ATOM 574 C CA . CYS A 1 70 ? 76.422 13.400 28.446 1.00 9.30 379 CYS A CA 1
ATOM 575 C C . CYS A 1 70 ? 77.254 12.583 29.428 1.00 10.58 379 CYS A C 1
ATOM 576 O O . CYS A 1 70 ? 77.233 11.344 29.421 1.00 10.62 379 CYS A O 1
ATOM 579 N N . LYS A 1 71 ? 77.946 13.283 30.328 1.00 10.23 380 LYS A N 1
ATOM 580 C CA . LYS A 1 71 ? 78.876 12.617 31.238 1.00 11.34 380 LYS A CA 1
ATOM 581 C C . LYS A 1 71 ? 78.157 11.627 32.143 1.00 13.91 380 LYS A C 1
ATOM 582 O O . LYS A 1 71 ? 78.707 10.561 32.461 1.00 16.48 380 LYS A O 1
ATOM 588 N N . ASP A 1 72 ? 76.930 11.930 32.522 1.00 14.51 381 ASP A N 1
ATOM 589 C CA . ASP A 1 72 ? 76.146 11.006 33.324 1.00 15.30 381 ASP A CA 1
ATOM 590 C C . ASP A 1 72 ? 75.488 9.891 32.507 1.00 15.25 381 ASP A C 1
ATOM 591 O O . ASP A 1 72 ? 74.697 9.124 33.090 1.00 19.53 381 ASP A O 1
ATOM 596 N N . ASN A 1 73 ? 75.815 9.751 31.213 1.00 16.12 382 ASN A N 1
ATOM 597 C CA . ASN A 1 73 ? 75.344 8.684 30.325 1.00 14.42 382 ASN A CA 1
ATOM 598 C C . ASN A 1 73 ? 73.872 8.787 29.969 1.00 18.32 382 ASN A C 1
ATOM 599 O O . ASN A 1 73 ? 73.344 7.874 29.309 1.00 20.60 382 ASN A O 1
ATOM 604 N N . SER A 1 74 ? 73.206 9.871 30.345 1.00 14.63 383 SER A N 1
ATOM 605 C CA . SER A 1 74 ? 71.925 10.227 29.742 1.00 13.94 383 SER A CA 1
ATOM 606 C C . SER A 1 74 ? 72.170 10.970 28.431 1.00 10.95 383 SER A C 1
ATOM 607 O O . SER A 1 74 ? 73.303 11.366 28.134 1.00 12.70 383 SER A O 1
ATOM 610 N N . TYR A 1 75 ? 71.111 11.165 27.642 1.00 9.45 384 TYR A N 1
ATOM 611 C CA . TYR A 1 75 ? 71.225 11.869 26.374 1.00 10.78 384 TYR A CA 1
ATOM 612 C C . TYR A 1 75 ? 70.498 13.206 26.373 1.00 9.21 384 TYR A C 1
ATOM 613 O O . TYR A 1 75 ? 69.414 13.322 26.964 1.00 11.35 384 TYR A O 1
ATOM 622 N N . ILE A 1 76 ? 71.048 14.173 25.641 1.00 8.27 385 ILE A N 1
ATOM 623 C CA . ILE A 1 76 ? 70.330 15.409 25.338 1.00 9.20 385 ILE A CA 1
ATOM 624 C C . ILE A 1 76 ? 70.165 15.534 23.829 1.00 9.38 385 ILE A C 1
ATOM 625 O O . ILE A 1 76 ? 70.964 14.987 23.047 1.00 10.25 385 ILE A O 1
ATOM 630 N N . GLN A 1 77 ? 69.156 16.288 23.389 1.00 8.40 386 GLN A N 1
ATOM 631 C CA . GLN A 1 77 ? 68.973 16.522 21.964 1.00 6.87 386 GLN A CA 1
ATOM 632 C C . GLN A 1 77 ? 69.681 17.799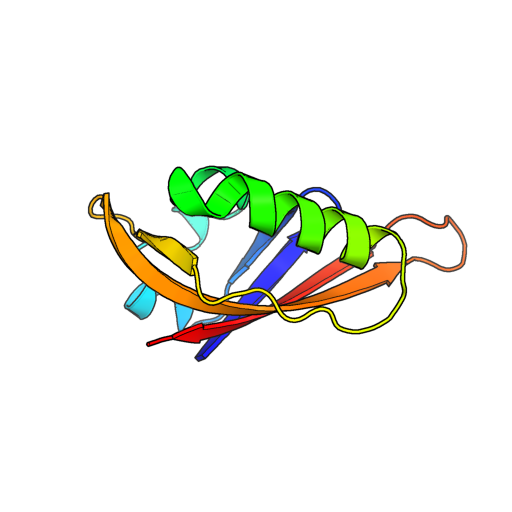 21.536 1.00 6.86 386 GLN A C 1
ATOM 633 O O . GLN A 1 77 ? 69.465 18.867 22.150 1.00 7.59 386 GLN A O 1
ATOM 639 N N . LEU A 1 78 ? 70.470 17.703 20.472 1.00 6.61 387 LEU A N 1
ATOM 640 C CA . LEU A 1 78 ? 71.211 18.800 19.868 1.00 7.22 387 LEU A CA 1
ATOM 641 C C . LEU A 1 78 ? 70.860 18.905 18.396 1.00 7.62 387 LEU A C 1
ATOM 642 O O . LEU A 1 78 ? 70.509 17.912 17.745 1.00 7.63 387 LEU A O 1
ATOM 647 N N . GLN A 1 79 ? 71.046 20.079 17.814 1.00 8.61 388 GLN A N 1
ATOM 648 C CA . GLN A 1 79 ? 71.150 20.192 16.355 1.00 8.92 388 GLN A CA 1
ATOM 649 C C . GLN A 1 79 ? 72.383 21.0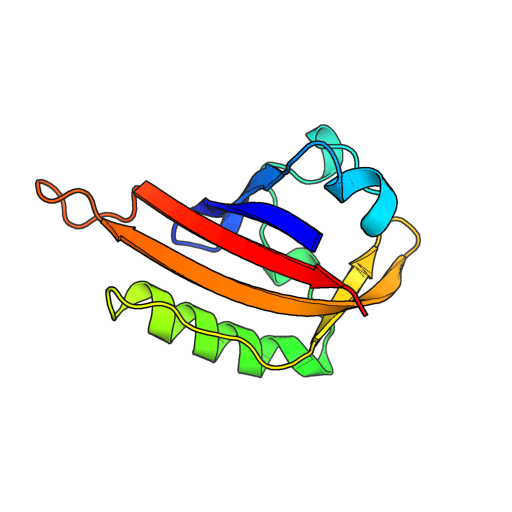26 16.054 1.00 7.50 388 GLN A C 1
ATOM 650 O O . GLN A 1 79 ? 72.573 22.063 16.694 1.00 8.80 388 GLN A O 1
ATOM 656 N N . SER A 1 80 ? 73.212 20.595 15.110 1.00 7.53 389 SER A N 1
ATOM 657 C CA . SER A 1 80 ? 74.482 21.271 14.874 1.00 8.11 389 SER A CA 1
ATOM 658 C C . SER A 1 80 ? 74.605 21.817 13.458 1.00 7.81 389 SER A C 1
ATOM 659 O O . SER A 1 80 ? 74.114 21.198 12.490 1.00 10.58 389 SER A O 1
ATOM 662 N N . GLU A 1 81 ? 75.251 22.962 13.347 1.00 7.77 390 GLU A N 1
ATOM 663 C CA . GLU A 1 81 ? 75.714 23.494 12.061 1.00 7.59 390 GLU A CA 1
ATOM 664 C C . GLU A 1 81 ? 77.224 23.357 12.029 1.00 8.38 390 GLU A C 1
ATOM 665 O O . GLU A 1 81 ? 77.908 23.846 12.938 1.00 9.59 390 GLU A O 1
ATOM 671 N N . TRP A 1 82 ? 77.713 22.631 11.032 1.00 7.60 391 TRP A N 1
ATOM 672 C CA . TRP A 1 82 ? 79.135 22.322 10.861 1.00 7.39 391 TRP A CA 1
ATOM 673 C C . TRP A 1 82 ? 79.673 23.006 9.613 1.00 9.19 391 TRP A C 1
ATOM 674 O O . TRP A 1 82 ? 78.990 23.072 8.582 1.00 10.63 391 TRP A O 1
ATOM 685 N N . ARG A 1 83 ? 80.923 23.465 9.684 1.00 7.76 392 ARG A N 1
ATOM 686 C CA . ARG A 1 83 ? 81.587 23.975 8.481 1.00 7.89 392 ARG A CA 1
ATOM 687 C C . ARG A 1 83 ? 83.081 23.768 8.617 1.00 7.92 392 ARG A C 1
ATOM 688 O O . ARG A 1 83 ? 83.655 24.032 9.675 1.00 8.75 392 ARG A O 1
ATOM 696 N N . ALA A 1 84 ? 83.685 23.228 7.563 1.00 8.86 393 ALA A N 1
ATOM 697 C CA . ALA A 1 84 ? 85.116 22.940 7.533 1.00 8.03 393 ALA A CA 1
ATOM 698 C C . ALA A 1 84 ? 85.868 24.013 6.768 1.00 9.28 393 ALA A C 1
ATOM 699 O O . ALA A 1 84 ? 85.377 24.510 5.750 1.00 10.04 393 ALA A O 1
ATOM 701 N N . PHE A 1 85 ? 87.111 24.280 7.200 1.00 7.94 394 PHE A N 1
ATOM 702 C CA . PHE A 1 85 ? 87.993 25.251 6.529 1.00 8.02 394 PHE A CA 1
ATOM 703 C C . PHE A 1 85 ? 89.304 24.586 6.170 1.00 8.75 394 PHE A C 1
ATOM 704 O O . PHE A 1 85 ? 89.961 24.021 7.049 1.00 10.27 394 PHE A O 1
ATOM 712 N N . LYS A 1 86 ? 89.663 24.614 4.875 1.00 9.85 395 LYS A N 1
ATOM 713 C CA . LYS A 1 86 ? 90.858 23.935 4.364 1.00 9.51 395 LYS A CA 1
ATOM 714 C C . LYS A 1 86 ? 91.994 24.930 4.164 1.00 10.30 395 LYS A C 1
ATOM 715 O O . LYS A 1 86 ? 91.800 26.029 3.637 1.00 12.01 395 LYS A O 1
ATOM 721 N N . ASN A 1 87 ? 93.192 24.514 4.532 1.00 10.51 396 ASN A N 1
ATOM 722 C CA . ASN A 1 87 ? 94.409 25.255 4.222 1.00 11.23 396 ASN A CA 1
ATOM 723 C C . ASN A 1 87 ? 94.604 25.308 2.709 1.00 11.90 396 ASN A C 1
ATOM 724 O O . ASN A 1 87 ? 94.668 24.252 2.078 1.00 12.93 396 ASN A O 1
ATOM 729 N N . PRO A 1 88 ? 94.651 26.498 2.102 1.00 14.72 397 PRO A N 1
ATOM 730 C CA . PRO A 1 88 ? 94.744 26.578 0.636 1.00 21.52 397 PRO A CA 1
ATOM 731 C C . PRO A 1 88 ? 96.071 26.072 0.071 1.00 24.34 397 PRO A C 1
ATOM 732 O O . PRO A 1 88 ? 96.150 25.836 -1.143 1.00 32.14 397 PRO A O 1
ATOM 736 N N . ALA A 1 89 ? 97.095 25.86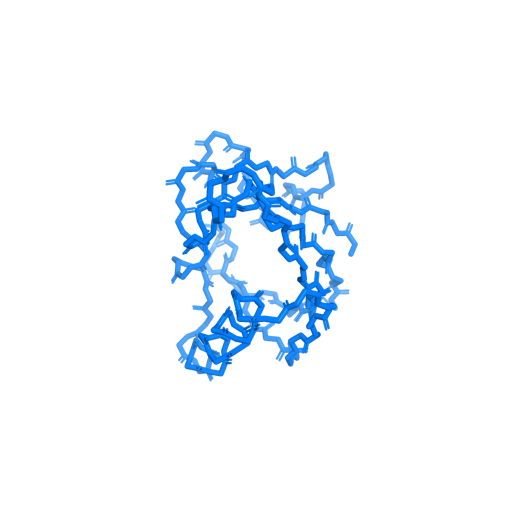2 0.900 1.00 16.07 398 ALA A N 1
ATOM 737 C CA . ALA A 1 89 ? 98.392 25.373 0.434 1.00 19.72 398 ALA A CA 1
ATOM 738 C C . ALA A 1 89 ? 98.542 23.861 0.539 1.00 16.63 398 ALA A C 1
ATOM 739 O O . ALA A 1 89 ? 99.442 23.278 -0.109 1.00 21.43 398 ALA A O 1
ATOM 741 N N . THR A 1 90 ? 97.693 23.192 1.336 1.00 14.68 399 THR A N 1
ATOM 742 C CA . THR A 1 90 ? 97.814 21.760 1.500 1.00 15.06 399 T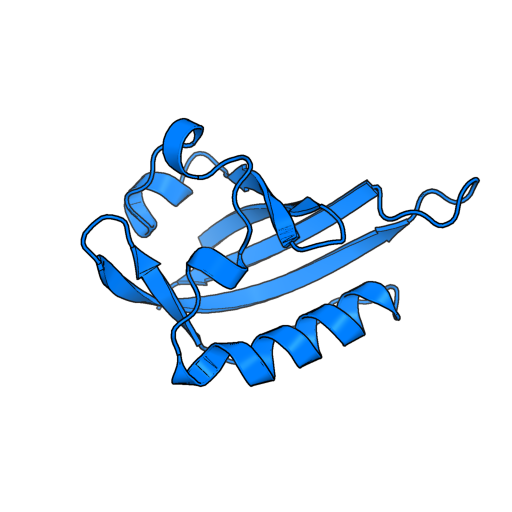HR A CA 1
ATOM 743 C C . THR A 1 90 ? 96.546 20.975 1.216 1.00 14.33 399 THR A C 1
ATOM 744 O O . THR A 1 90 ? 96.629 19.767 1.003 1.00 15.44 399 THR A O 1
ATOM 748 N N . SER A 1 91 ? 95.387 21.619 1.207 1.00 12.48 400 SER A N 1
ATOM 749 C CA . SER A 1 91 ? 94.091 20.966 1.038 1.00 13.15 400 SER A CA 1
ATOM 750 C C . SER A 1 91 ? 93.686 20.139 2.256 1.00 13.57 400 SER A C 1
ATOM 751 O O . SER A 1 91 ? 92.725 19.352 2.166 1.00 11.76 400 SER A O 1
ATOM 754 N N . GLU A 1 92 ? 94.384 20.293 3.389 1.00 11.87 401 GLU A N 1
ATOM 755 C CA . GLU A 1 92 ? 93.967 19.652 4.637 1.00 11.60 401 GLU A CA 1
ATOM 756 C C . GLU A 1 92 ? 93.024 20.553 5.423 1.00 9.05 401 GLU A C 1
ATOM 757 O O . GLU A 1 92 ? 93.119 21.780 5.402 1.00 11.10 401 GLU A O 1
ATOM 763 N N . IL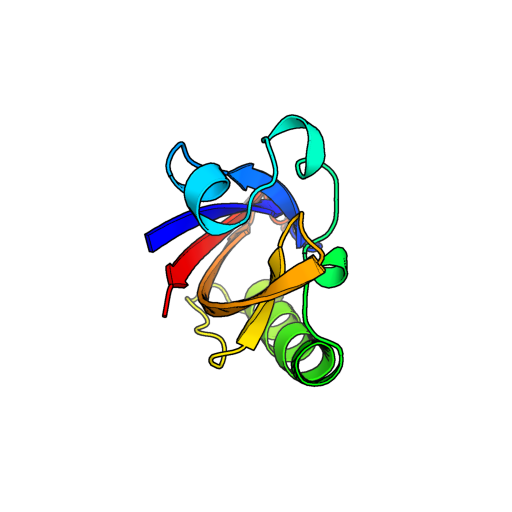E A 1 93 ? 92.101 19.933 6.149 1.00 9.37 402 ILE A N 1
ATOM 764 C CA . ILE A 1 93 ? 91.166 20.683 6.993 1.00 9.23 402 ILE A CA 1
ATOM 765 C C . ILE A 1 93 ? 91.915 21.203 8.221 1.00 10.52 402 ILE A C 1
ATOM 766 O O . ILE A 1 93 ? 92.491 20.410 8.982 1.00 13.63 402 ILE A O 1
ATOM 771 N N . ASP A 1 94 ? 91.875 22.531 8.438 1.00 9.72 403 ASP A N 1
ATOM 772 C CA . ASP A 1 94 ? 92.407 23.146 9.658 1.00 11.29 403 ASP A CA 1
ATOM 773 C C . ASP A 1 94 ? 91.522 22.805 10.861 1.00 9.67 403 ASP A C 1
ATOM 774 O O . ASP A 1 94 ? 92.015 22.382 11.915 1.00 9.09 403 ASP A O 1
ATOM 779 N N . TYR A 1 95 ? 90.218 23.071 10.746 1.00 8.55 404 TYR A N 1
ATOM 780 C CA . TYR A 1 95 ? 89.259 22.698 11.771 1.00 6.48 404 TYR A CA 1
ATOM 781 C C . TYR A 1 95 ? 87.875 22.773 11.167 1.00 7.13 404 TYR A C 1
ATOM 782 O O . TYR A 1 95 ? 87.669 23.331 10.075 1.00 8.01 404 TYR A O 1
ATOM 791 N N . ILE A 1 96 ? 86.942 22.160 11.895 1.00 7.16 405 ILE A N 1
ATOM 792 C CA . ILE A 1 96 ? 85.505 22.257 11.643 1.00 7.25 405 ILE A CA 1
ATOM 793 C C . ILE A 1 96 ? 84.908 23.044 12.802 1.00 6.97 405 ILE A C 1
ATOM 794 O O . ILE A 1 96 ? 85.138 22.689 13.966 1.00 8.58 405 ILE A O 1
ATOM 799 N N . ILE A 1 97 ? 84.155 24.101 12.499 1.00 6.85 406 ILE A N 1
ATOM 800 C CA . ILE A 1 97 ? 83.398 24.815 13.546 1.00 7.44 406 ILE A CA 1
ATOM 801 C C . ILE A 1 97 ? 82.045 24.134 13.700 1.00 6.68 406 ILE A C 1
ATOM 802 O O . ILE A 1 97 ? 81.426 23.697 12.719 1.00 7.84 406 ILE A O 1
ATOM 807 N N . ALA A 1 98 ? 81.590 24.019 14.945 1.00 7.58 407 ALA A N 1
ATOM 808 C CA . ALA A 1 98 ? 80.276 23.436 15.240 1.00 7.90 407 ALA A CA 1
ATOM 809 C C . ALA A 1 98 ? 79.476 24.367 16.146 1.00 8.64 407 ALA A C 1
ATOM 810 O O . ALA A 1 98 ? 79.913 24.691 17.259 1.00 9.70 407 ALA A O 1
ATOM 812 N N . LYS A 1 99 ? 78.343 24.842 15.644 1.00 7.50 408 LYS A N 1
ATOM 813 C CA . LYS A 1 99 ? 77.373 25.575 16.464 1.00 7.79 408 LYS A CA 1
ATOM 814 C C . LYS A 1 99 ? 76.315 24.557 16.901 1.00 7.67 408 LYS A C 1
ATOM 815 O O . LYS A 1 99 ? 75.575 24.036 16.063 1.00 9.10 408 LYS A O 1
ATOM 821 N N . ASN A 1 100 ? 76.271 24.261 18.202 1.00 7.99 409 ASN A N 1
ATOM 822 C CA . ASN A 1 100 ? 75.444 23.163 18.738 1.00 7.63 409 ASN A CA 1
ATOM 823 C C . ASN A 1 100 ? 74.261 23.771 19.506 1.00 10.23 409 ASN A C 1
ATOM 824 O O . ASN A 1 100 ? 74.443 24.299 20.597 1.00 11.75 409 ASN A O 1
ATOM 829 N N . SER A 1 101 ? 73.079 23.753 18.901 1.00 8.78 410 SER A N 1
ATOM 830 C CA . SER A 1 101 ? 71.874 24.250 19.563 1.00 9.12 410 SER A CA 1
ATOM 831 C C . SER A 1 101 ? 71.266 23.130 20.410 1.00 9.53 410 SER A C 1
ATOM 832 O O . SER A 1 101 ? 71.243 21.968 19.995 1.00 9.38 410 SER A O 1
ATOM 835 N N . VAL A 1 102 ? 70.779 23.489 21.592 1.00 8.98 411 VAL A N 1
ATOM 836 C CA . VAL A 1 102 ? 70.319 22.553 22.603 1.00 10.10 411 VAL A CA 1
ATOM 837 C C . VAL A 1 102 ? 68.805 22.622 22.681 1.00 10.42 411 VAL A C 1
ATOM 838 O O . VAL A 1 102 ? 68.222 23.704 22.767 1.00 11.45 411 VAL A O 1
ATOM 842 N N . PHE A 1 103 ? 68.169 21.464 22.756 1.00 10.79 412 PHE A N 1
ATOM 843 C CA . PHE A 1 103 ? 66.732 21.357 23.015 1.00 15.91 412 PHE A CA 1
ATOM 844 C C . PHE A 1 103 ? 66.460 20.745 24.385 1.00 26.28 412 PHE A C 1
ATOM 845 O O . PHE A 1 103 ? 67.380 20.302 25.077 1.00 32.00 412 PHE A O 1
#

Nearest PDB structures (foldseek):
  5f69-assembly1_A  TM=1.009E+00  e=4.224E-19  Drosophila melanogaster
  5f5y-assembly1_A  TM=1.007E+00  e=1.810E-18  Drosophila melanogaster
  4f3l-assembly1_B  TM=9.564E-01  e=6.621E-12  Mus musculus
  8osk-assembly1_N  TM=9.449E-01  e=7.832E-12  Mus musculus
  4zp4-assembly1_A  TM=9.118E-01  e=1.020E-09  Mus musculus

Secondary structure (DSSP, 8-state):
-EEEEE-TT-BEEEE-TTHHHHH---HHHHTTSBGGGTB-TTTHHHHHHHHHHHHH-SS-EEPPPEEEE-TTS-EEEEEEEEEEEE-TTT--EEEEEEEEEE-

Foldseek 3Di:
DWKWKAFLQAATDDTDPPVCVPQVDDCVRRHRDGQLVWWDPVQNVQVVVQSVVQLVDQDKGKGDFTWTQGPVRDTWTWIWIKHWDADPVPRGTPMIMIDIHTD

GO terms:
  GO:0003677 DNA binding (F, IDA)
  GO:0042594 response to starvation (P, IDA)
  GO:0045187 regulation of circadian sleep/wake cycle, sleep (P, TAS)
  GO:0045475 locomotor rhythm (P, TAS)
  GO:0045893 positive regulation of DNA-templated transcription (P, TAS)
  GO:0045944 positive regulation of transcription by RNA polymerase II (P, TAS)
  GO:0048148 behavioral response to cocaine (P, TAS)
  GO:0007622 rhythmic behavior (P, TAS)
  GO:0007623 circadian rhythm (P, TAS)
  GO:0008062 eclosion rhythm (P, TAS)
  GO:0003053 circadian regulation of heart rate (P, IMP)
  GO:0045187 regulation of circadian sleep/wake cycle, sleep (P, IMP)
  GO:0032922 circadian regulation of gene expression (P, IMP)
  GO:0000977 RNA polymerase II transcription regulatory region sequence-specific DNA binding (F, IPI)
  GO:0046982 protein heterodimerization activity (F, IPI)
  GO:0005654 nucleoplasm (C, TAS)
  GO:0005515 protein binding (F, IPI)